Protein AF-A0A536I0G8-F1 (afdb_monomer_lite)

pLDDT: mean 76.39, std 11.08, range [59.88, 96.06]

Sequence (85 aa):
MTIFMIYPAVATVIRSLFNRTGETFVGLDNYLQIFSDGRTFHAIQNNIIWVLIFPAAVTALGVLFAVLLERVPYRLVIRTILFMP

Secondary structure (DSSP, 8-state):
-HHHHHHHHHHHHHHHTB-TTSSSB-TTHHHHHHHH-HHHHHHHHHHHHHHHHHHHHHHHHHHHHHHHGGG-TTHHHHHHHHH--

Structure (mmCIF, N/CA/C/O backbone):
data_AF-A0A536I0G8-F1
#
_entry.id   AF-A0A536I0G8-F1
#
loop_
_atom_site.group_PDB
_atom_site.id
_atom_site.type_symbol
_atom_site.label_atom_id
_atom_site.label_alt_id
_atom_site.label_comp_id
_atom_site.label_asym_id
_atom_site.label_entity_id
_atom_site.label_seq_id
_atom_site.pdbx_PDB_ins_code
_atom_site.Cartn_x
_atom_site.Cartn_y
_atom_site.Cartn_z
_atom_site.occupancy
_atom_site.B_iso_or_equiv
_atom_site.auth_seq_id
_atom_site.auth_comp_id
_atom_site.auth_asym_id
_atom_site.auth_atom_id
_atom_site.pdbx_PDB_model_num
ATOM 1 N N . MET A 1 1 ? 10.041 21.350 -9.495 1.00 59.97 1 MET A N 1
ATOM 2 C CA . MET A 1 1 ? 9.832 20.095 -8.737 1.00 59.97 1 MET A CA 1
ATOM 3 C C . MET A 1 1 ? 9.133 19.021 -9.563 1.00 59.97 1 MET A C 1
ATOM 5 O O . MET A 1 1 ? 9.654 17.921 -9.635 1.00 59.97 1 MET A O 1
ATOM 9 N N . THR A 1 2 ? 8.048 19.326 -10.280 1.00 71.75 2 THR A N 1
ATOM 10 C CA . THR A 1 2 ? 7.304 18.340 -11.095 1.00 71.75 2 THR A CA 1
ATOM 11 C C . THR A 1 2 ? 8.135 17.683 -12.212 1.00 71.75 2 THR A C 1
ATOM 13 O O . THR A 1 2 ? 7.995 16.492 -12.470 1.00 71.75 2 THR A O 1
ATOM 16 N N . ILE A 1 3 ? 9.075 18.417 -12.821 1.00 71.56 3 ILE A N 1
ATOM 17 C CA . ILE A 1 3 ? 9.957 17.914 -13.897 1.00 71.56 3 ILE A CA 1
ATOM 18 C C . ILE A 1 3 ? 10.839 16.741 -13.437 1.00 71.56 3 ILE A C 1
ATOM 20 O O . ILE A 1 3 ? 11.005 15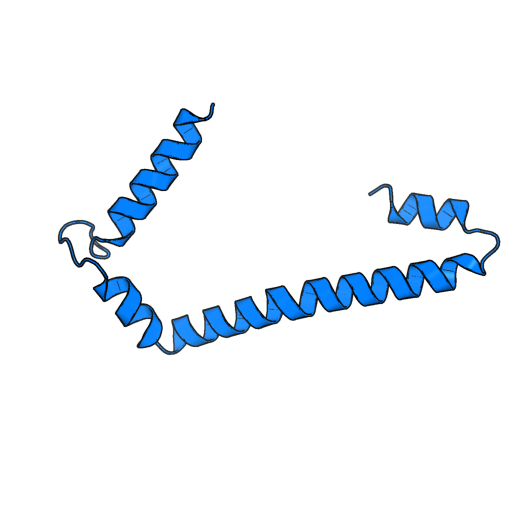.773 -14.176 1.00 71.56 3 ILE A O 1
ATOM 24 N N . PHE A 1 4 ? 11.346 16.783 -12.202 1.00 73.25 4 PHE A N 1
ATOM 25 C CA . PHE A 1 4 ? 12.204 15.728 -11.646 1.00 73.25 4 PHE A CA 1
ATOM 26 C C . PHE A 1 4 ? 11.453 14.426 -11.350 1.00 73.25 4 PHE A C 1
ATOM 28 O O . PHE A 1 4 ? 12.081 13.386 -11.200 1.00 73.25 4 PHE A O 1
ATOM 35 N N . MET A 1 5 ? 10.122 14.475 -11.286 1.00 72.44 5 MET A N 1
ATOM 36 C CA . MET A 1 5 ? 9.267 13.317 -11.027 1.00 72.44 5 MET A CA 1
ATOM 37 C C . MET A 1 5 ? 8.703 12.739 -12.332 1.00 72.44 5 MET A C 1
ATOM 39 O O . MET A 1 5 ? 8.648 11.524 -12.507 1.00 72.44 5 MET A O 1
ATOM 43 N N . ILE A 1 6 ? 8.352 13.611 -13.284 1.00 78.19 6 ILE A N 1
ATOM 44 C CA . ILE A 1 6 ? 7.829 13.211 -14.597 1.00 78.19 6 ILE A CA 1
ATOM 45 C C . ILE A 1 6 ? 8.923 12.559 -15.452 1.00 78.19 6 ILE A C 1
ATOM 47 O O . ILE A 1 6 ? 8.663 11.549 -16.100 1.00 78.19 6 ILE A O 1
ATOM 51 N N . TYR A 1 7 ? 10.150 13.092 -15.436 1.00 79.62 7 TYR A N 1
ATOM 52 C CA . TYR A 1 7 ? 11.254 12.557 -16.238 1.00 79.62 7 TYR A CA 1
ATOM 53 C C . TYR A 1 7 ? 11.556 11.070 -15.962 1.00 79.62 7 TYR A C 1
ATOM 55 O O . TYR A 1 7 ? 11.527 10.284 -16.913 1.00 79.62 7 TYR A O 1
ATOM 63 N N . PRO A 1 8 ? 11.784 10.629 -14.706 1.00 79.31 8 PRO A N 1
ATOM 64 C CA . PRO A 1 8 ? 12.016 9.216 -14.435 1.00 79.31 8 PRO A CA 1
ATOM 65 C C . PRO A 1 8 ? 10.779 8.368 -14.737 1.00 79.31 8 PRO A C 1
ATOM 67 O O . PRO A 1 8 ? 10.936 7.271 -15.257 1.00 79.31 8 PRO A O 1
ATOM 70 N N . ALA A 1 9 ? 9.559 8.862 -14.504 1.00 75.69 9 ALA A N 1
ATOM 71 C CA . ALA A 1 9 ? 8.340 8.117 -14.825 1.00 75.69 9 ALA A CA 1
ATOM 72 C C . ALA A 1 9 ? 8.240 7.802 -16.329 1.00 75.69 9 ALA A C 1
ATOM 74 O O . ALA A 1 9 ? 8.081 6.643 -16.710 1.00 75.69 9 ALA A O 1
ATOM 75 N N . VAL A 1 10 ? 8.431 8.809 -17.187 1.00 77.25 10 VAL A N 1
ATOM 76 C CA . VAL A 1 10 ? 8.425 8.637 -18.650 1.00 77.25 10 VAL A CA 1
ATOM 77 C C . VAL A 1 10 ? 9.588 7.750 -19.100 1.00 77.25 10 VAL A C 1
ATOM 79 O O . VAL A 1 10 ? 9.393 6.845 -19.909 1.00 77.25 10 VAL A O 1
ATOM 82 N N . ALA A 1 11 ? 10.783 7.938 -18.535 1.00 74.06 11 ALA A N 1
ATOM 83 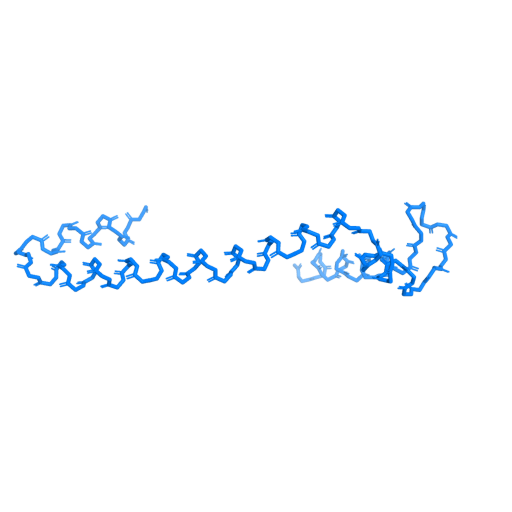C CA . ALA A 1 11 ? 11.937 7.095 -18.842 1.00 74.06 11 ALA A CA 1
ATOM 84 C C . ALA A 1 11 ? 11.719 5.622 -18.449 1.00 74.06 11 ALA A C 1
ATOM 86 O O . ALA A 1 11 ? 12.178 4.729 -19.158 1.00 74.06 11 ALA A O 1
ATOM 87 N N . THR A 1 12 ? 10.996 5.355 -17.356 1.00 76.38 12 THR A N 1
ATOM 88 C CA . THR A 1 12 ? 10.673 3.990 -16.907 1.00 76.38 12 THR A CA 1
ATOM 89 C C . THR A 1 12 ? 9.672 3.324 -17.850 1.00 76.38 12 THR A C 1
ATOM 91 O O . THR A 1 12 ? 9.852 2.160 -18.197 1.00 76.38 12 THR A O 1
ATOM 94 N N . VAL A 1 13 ? 8.669 4.074 -18.324 1.00 75.62 13 VAL A N 1
ATOM 95 C CA . VAL A 1 13 ? 7.688 3.598 -19.316 1.00 75.62 13 VAL A CA 1
ATOM 96 C C . VAL A 1 13 ? 8.350 3.307 -20.660 1.00 75.62 13 VAL A C 1
ATOM 98 O O . VAL A 1 13 ? 8.063 2.292 -21.280 1.00 75.62 13 VAL A O 1
ATOM 101 N N . ILE A 1 14 ? 9.268 4.163 -21.116 1.00 73.88 14 ILE A N 1
ATOM 102 C CA . ILE A 1 14 ? 10.005 3.895 -22.355 1.00 73.88 14 ILE A CA 1
ATOM 103 C C . ILE A 1 14 ? 10.887 2.659 -22.167 1.00 73.88 14 ILE A C 1
ATOM 105 O O . ILE A 1 14 ? 10.843 1.765 -23.00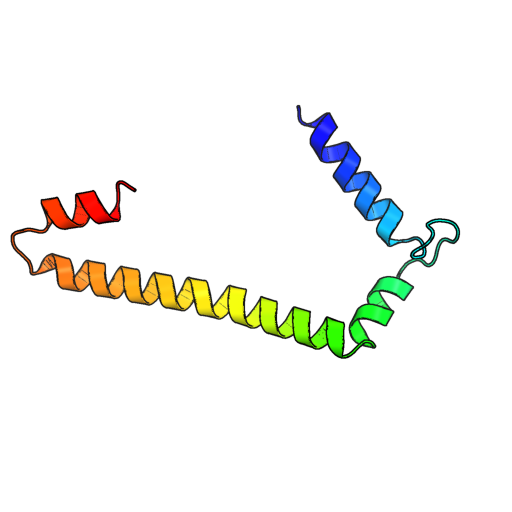2 1.00 73.88 14 ILE A O 1
ATOM 109 N N . ARG A 1 15 ? 11.634 2.557 -21.057 1.00 65.94 15 ARG A N 1
ATOM 110 C CA . ARG A 1 15 ? 12.501 1.400 -20.773 1.00 65.94 15 ARG A CA 1
ATOM 111 C C . ARG A 1 15 ? 11.745 0.077 -20.639 1.00 65.94 15 ARG A C 1
ATOM 113 O O . ARG A 1 15 ? 12.325 -0.944 -20.986 1.00 65.94 15 ARG A O 1
ATOM 120 N N . SER A 1 16 ? 10.490 0.061 -20.180 1.00 67.44 16 SER A N 1
ATOM 121 C CA . SER A 1 16 ? 9.719 -1.188 -20.057 1.00 67.44 16 SER A CA 1
ATOM 122 C C . SER A 1 16 ? 9.380 -1.834 -21.408 1.00 67.44 16 SER A C 1
ATOM 124 O O . SER A 1 16 ? 9.097 -3.032 -21.458 1.00 67.44 16 SER A O 1
ATOM 126 N N . LEU A 1 17 ? 9.466 -1.069 -22.502 1.00 69.50 17 LEU A N 1
ATOM 127 C CA . LEU A 1 17 ? 9.291 -1.549 -23.877 1.00 69.50 17 LEU A CA 1
ATOM 128 C C . LEU A 1 17 ? 10.581 -2.127 -24.486 1.00 69.50 17 LEU A C 1
ATOM 130 O O . LEU A 1 17 ? 10.557 -2.649 -25.601 1.00 69.50 17 LEU A O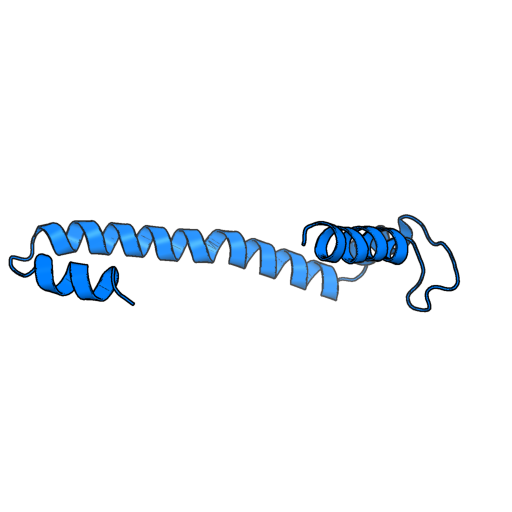 1
ATOM 134 N N . PHE A 1 18 ? 11.711 -2.031 -23.780 1.00 69.44 18 PHE A N 1
ATOM 135 C CA . PHE A 1 18 ? 12.996 -2.591 -24.196 1.00 69.44 18 PHE A CA 1
ATOM 136 C C . PHE A 1 18 ? 13.352 -3.834 -23.366 1.00 69.44 18 PHE A C 1
ATOM 138 O O . PHE A 1 18 ? 12.798 -4.098 -22.300 1.00 69.44 18 PHE A O 1
ATOM 145 N N . ASN A 1 19 ? 14.271 -4.637 -23.890 1.00 62.59 19 ASN A N 1
ATOM 146 C CA . ASN A 1 19 ? 14.807 -5.850 -23.264 1.00 62.59 19 ASN A CA 1
ATOM 147 C C . ASN A 1 19 ? 15.551 -5.507 -21.947 1.00 62.59 19 ASN A C 1
ATOM 149 O O . ASN A 1 19 ? 15.946 -4.362 -21.741 1.00 62.59 19 ASN A O 1
ATOM 153 N N . ARG A 1 20 ? 15.778 -6.487 -21.054 1.00 63.12 20 ARG A N 1
ATOM 154 C CA . ARG A 1 20 ? 16.641 -6.377 -19.851 1.00 63.12 20 ARG A CA 1
ATOM 155 C C . ARG A 1 20 ? 17.977 -5.631 -20.051 1.00 63.12 20 ARG A C 1
ATOM 157 O O . ARG A 1 20 ? 18.431 -5.014 -19.092 1.00 63.12 20 ARG A O 1
ATOM 164 N N . THR A 1 21 ? 18.610 -5.683 -21.227 1.00 65.44 21 THR A N 1
ATOM 165 C CA . THR A 1 21 ? 19.842 -4.933 -21.560 1.00 65.44 21 THR A CA 1
ATOM 166 C C . THR A 1 21 ? 19.582 -3.531 -22.123 1.00 65.44 21 THR A C 1
ATOM 168 O O . THR A 1 21 ? 20.501 -2.724 -22.195 1.00 65.44 21 THR A O 1
ATOM 171 N N . GLY A 1 22 ? 18.340 -3.199 -22.484 1.00 60.47 22 GLY A N 1
ATOM 172 C CA . GLY A 1 22 ? 17.943 -1.904 -23.047 1.00 60.47 22 GLY A CA 1
ATOM 173 C C . GLY A 1 22 ? 18.277 -1.720 -24.530 1.00 60.47 22 GLY A C 1
ATOM 174 O O . GLY A 1 22 ? 18.001 -0.663 -25.085 1.00 60.47 22 GLY A O 1
ATOM 175 N N . GLU A 1 23 ? 18.856 -2.732 -25.178 1.00 63.25 23 GLU A N 1
ATOM 176 C CA . GLU A 1 23 ? 19.427 -2.616 -26.529 1.00 63.25 23 GLU A CA 1
ATOM 177 C C . GLU A 1 23 ? 18.422 -2.917 -27.649 1.00 63.25 23 GLU A C 1
ATOM 179 O O . GLU A 1 23 ? 18.603 -2.486 -28.783 1.00 63.25 23 GLU A O 1
ATOM 184 N N . THR A 1 24 ? 17.348 -3.650 -27.347 1.00 62.12 24 THR A N 1
ATOM 185 C CA . THR A 1 24 ? 16.341 -4.078 -28.331 1.00 62.12 24 THR A CA 1
ATOM 186 C C . THR A 1 24 ? 14.939 -3.713 -27.865 1.00 62.12 24 THR A C 1
ATOM 188 O O . THR A 1 24 ? 14.578 -3.954 -26.712 1.00 62.12 24 THR A O 1
ATOM 191 N N . PHE A 1 25 ? 14.157 -3.098 -28.757 1.00 68.81 25 PHE A N 1
ATOM 192 C CA . PHE A 1 25 ? 12.748 -2.784 -28.526 1.00 68.81 25 PHE A CA 1
ATOM 193 C C . PHE A 1 25 ? 11.927 -4.070 -28.677 1.00 68.81 25 PHE A C 1
ATOM 195 O O . PHE A 1 25 ? 11.846 -4.625 -29.769 1.00 68.81 25 PHE A O 1
ATOM 202 N N . VAL A 1 26 ? 11.350 -4.549 -27.576 1.00 66.25 26 VAL A N 1
ATOM 203 C CA . VAL A 1 26 ? 10.548 -5.790 -27.498 1.00 66.25 26 VAL A CA 1
ATOM 204 C C . VAL A 1 26 ? 9.050 -5.505 -27.340 1.00 66.25 26 VAL A C 1
ATOM 206 O O . VAL A 1 26 ? 8.235 -6.422 -27.336 1.00 66.25 26 VAL A O 1
ATOM 209 N N . GLY A 1 27 ? 8.650 -4.234 -27.233 1.00 70.31 27 GLY A N 1
ATOM 210 C CA . GLY A 1 27 ? 7.244 -3.846 -27.156 1.00 70.31 27 GLY A CA 1
ATOM 211 C C . GLY A 1 27 ? 6.541 -4.442 -25.931 1.00 70.31 27 GLY A C 1
ATOM 212 O O . GLY A 1 27 ? 6.953 -4.201 -24.798 1.00 70.31 27 GLY A O 1
ATOM 213 N N . LEU A 1 28 ? 5.461 -5.202 -26.157 1.00 66.00 28 LEU A N 1
ATOM 214 C CA . LEU A 1 28 ? 4.638 -5.807 -25.099 1.00 66.00 28 LEU A CA 1
ATOM 215 C C . LEU A 1 28 ? 5.054 -7.238 -24.712 1.00 66.00 28 LEU A C 1
ATOM 217 O O . LEU A 1 28 ? 4.441 -7.814 -23.813 1.00 66.00 28 LEU A O 1
ATOM 221 N N . ASP A 1 29 ? 6.099 -7.805 -25.320 1.00 66.12 29 ASP A N 1
ATOM 222 C CA . ASP A 1 29 ? 6.538 -9.176 -25.011 1.00 66.12 29 ASP A CA 1
ATOM 223 C C . ASP A 1 29 ? 6.959 -9.347 -23.546 1.00 66.12 29 ASP A C 1
ATOM 225 O O . ASP A 1 29 ? 6.694 -10.384 -22.941 1.00 66.12 29 ASP A O 1
ATOM 229 N N . ASN A 1 30 ? 7.520 -8.303 -22.926 1.00 69.81 30 ASN A N 1
ATOM 230 C CA . ASN A 1 30 ? 7.812 -8.295 -21.489 1.00 69.81 30 ASN A CA 1
ATOM 231 C C . ASN A 1 30 ? 6.539 -8.468 -20.640 1.00 69.81 30 ASN A C 1
ATOM 233 O O . ASN A 1 30 ? 6.563 -9.135 -19.608 1.00 69.81 30 ASN A O 1
ATOM 237 N N . TYR A 1 31 ? 5.415 -7.892 -21.074 1.00 64.25 31 TYR A N 1
ATOM 238 C CA . TYR A 1 31 ? 4.137 -8.019 -20.375 1.00 64.25 31 TYR A CA 1
ATOM 239 C C . TYR A 1 31 ? 3.536 -9.410 -20.572 1.00 64.25 31 TYR A C 1
ATOM 241 O O . TYR A 1 31 ? 3.006 -9.972 -19.620 1.00 64.25 31 TYR A O 1
ATOM 249 N N . LEU A 1 32 ? 3.672 -10.004 -21.762 1.00 64.75 32 LEU A N 1
ATOM 250 C CA . LEU A 1 32 ? 3.258 -11.389 -22.013 1.00 64.75 32 LEU A CA 1
ATOM 251 C C . LEU A 1 32 ? 4.105 -12.393 -21.214 1.00 64.75 32 LEU A C 1
ATOM 253 O O . LEU A 1 32 ? 3.557 -13.348 -20.661 1.00 64.75 32 LEU A O 1
ATOM 257 N N . GLN A 1 33 ? 5.410 -12.143 -21.058 1.00 65.31 33 GLN A N 1
ATOM 258 C CA . GLN A 1 33 ? 6.282 -12.981 -20.231 1.00 65.31 33 GLN A CA 1
ATOM 259 C C . GLN A 1 33 ? 5.873 -12.996 -18.756 1.00 65.31 33 GLN A C 1
ATOM 261 O O . GLN A 1 33 ? 5.910 -14.059 -18.137 1.00 65.31 33 GLN A O 1
ATOM 266 N N . ILE A 1 34 ? 5.409 -11.866 -18.209 1.00 64.25 34 ILE A N 1
ATOM 267 C CA . ILE A 1 34 ? 4.898 -11.774 -16.829 1.00 64.25 34 ILE A CA 1
ATOM 268 C C . ILE A 1 34 ? 3.726 -12.742 -16.588 1.00 64.25 34 ILE A C 1
ATOM 270 O O . ILE A 1 34 ? 3.603 -13.281 -15.488 1.00 64.25 34 ILE A O 1
ATOM 274 N N . PHE A 1 35 ? 2.896 -12.998 -17.605 1.00 64.81 35 PHE A N 1
ATOM 275 C CA . PHE A 1 35 ? 1.797 -13.966 -17.515 1.00 64.81 35 PHE A CA 1
ATOM 276 C C . PHE A 1 35 ? 2.250 -15.422 -17.701 1.00 64.81 35 PHE A C 1
ATOM 278 O O . PHE A 1 35 ? 1.562 -16.329 -17.238 1.00 64.81 35 PHE A O 1
ATOM 285 N N . SER A 1 36 ? 3.394 -15.659 -18.351 1.00 66.62 36 SER A N 1
ATOM 286 C CA . SER A 1 36 ? 3.959 -17.005 -18.548 1.00 66.62 36 SER A CA 1
ATOM 287 C C . SER A 1 36 ? 4.875 -17.471 -17.409 1.00 66.62 36 SER A C 1
ATOM 289 O O . SER A 1 36 ? 5.025 -18.672 -17.189 1.00 66.62 36 SER A O 1
ATOM 291 N N . ASP A 1 37 ? 5.482 -16.538 -16.671 1.00 71.06 37 ASP A N 1
ATOM 292 C CA . ASP A 1 37 ? 6.395 -16.849 -15.576 1.00 71.06 37 ASP A CA 1
ATOM 293 C C . ASP A 1 37 ? 5.615 -17.040 -14.267 1.00 71.06 37 ASP A C 1
ATOM 295 O O . ASP A 1 37 ? 5.210 -16.081 -13.597 1.00 71.06 37 ASP A O 1
ATOM 299 N N . GLY A 1 38 ? 5.399 -18.304 -13.890 1.00 70.12 38 GLY A N 1
ATOM 300 C CA . GLY A 1 38 ? 4.605 -18.682 -12.717 1.00 70.12 38 GLY A CA 1
ATOM 301 C C . GLY A 1 38 ? 5.071 -18.020 -11.415 1.00 70.12 38 GLY A C 1
ATOM 302 O O . GLY A 1 38 ? 4.250 -17.718 -10.549 1.00 70.12 38 GLY A O 1
ATOM 303 N N . ARG A 1 39 ? 6.366 -17.699 -11.280 1.00 73.94 39 ARG A N 1
ATOM 304 C CA . ARG A 1 39 ? 6.888 -16.995 -10.097 1.00 73.94 39 ARG A CA 1
ATOM 305 C C . ARG A 1 39 ? 6.371 -15.559 -10.012 1.00 73.94 39 ARG A C 1
ATOM 307 O O . ARG A 1 39 ? 5.986 -15.106 -8.932 1.00 73.94 39 ARG A O 1
ATOM 314 N N . THR A 1 40 ? 6.357 -14.854 -11.138 1.00 72.81 40 THR A N 1
ATOM 315 C CA . THR A 1 40 ? 5.880 -13.469 -11.211 1.00 72.81 40 THR A CA 1
ATOM 316 C C . THR A 1 40 ? 4.365 -13.418 -11.031 1.00 72.81 40 THR A C 1
ATOM 318 O O . THR A 1 40 ? 3.862 -12.588 -10.274 1.00 72.81 40 THR A O 1
ATOM 321 N N . PHE A 1 41 ? 3.639 -14.373 -11.617 1.00 77.25 41 PHE A N 1
ATOM 322 C CA . PHE A 1 41 ? 2.193 -14.494 -11.441 1.00 77.25 41 PHE A CA 1
ATOM 323 C C . PHE A 1 41 ? 1.791 -14.732 -9.975 1.00 77.25 41 PHE A C 1
ATOM 325 O O . PHE A 1 41 ? 0.935 -14.018 -9.448 1.00 77.25 41 PHE A O 1
ATOM 332 N N . HIS A 1 42 ? 2.458 -15.656 -9.273 1.00 81.56 42 HIS A N 1
ATOM 333 C CA . HIS A 1 42 ? 2.205 -15.884 -7.845 1.00 81.56 42 HIS A CA 1
ATOM 334 C C . HIS A 1 42 ? 2.520 -14.654 -6.983 1.00 81.56 42 HIS A C 1
ATOM 336 O O . HIS A 1 42 ? 1.771 -14.348 -6.054 1.00 81.56 42 HIS A O 1
ATOM 342 N N . ALA A 1 43 ? 3.585 -13.909 -7.298 1.00 82.62 43 ALA A N 1
ATOM 343 C CA . ALA A 1 43 ? 3.908 -12.671 -6.591 1.00 82.62 43 ALA A CA 1
ATOM 344 C C . ALA A 1 43 ? 2.832 -11.589 -6.792 1.00 82.62 43 ALA A C 1
ATOM 346 O O . ALA A 1 43 ? 2.481 -10.893 -5.837 1.00 82.62 43 ALA A O 1
ATOM 347 N N . ILE A 1 44 ? 2.276 -11.462 -8.003 1.00 85.25 44 ILE A N 1
ATOM 348 C CA . ILE A 1 44 ? 1.177 -10.530 -8.295 1.00 85.25 44 ILE A CA 1
ATOM 349 C C . ILE A 1 44 ? -0.085 -10.935 -7.531 1.00 85.25 44 ILE A C 1
ATOM 351 O O . ILE A 1 44 ? -0.665 -10.100 -6.841 1.00 85.25 44 ILE A O 1
ATOM 355 N N . GLN A 1 45 ? -0.483 -12.210 -7.591 1.00 86.19 45 GLN A N 1
ATOM 356 C CA . GLN A 1 45 ? -1.653 -12.705 -6.861 1.00 86.19 45 GLN A CA 1
ATOM 357 C C . GLN A 1 45 ? -1.525 -12.468 -5.356 1.00 86.19 45 GLN A C 1
ATOM 359 O O . GLN A 1 45 ? -2.451 -11.952 -4.735 1.00 86.19 45 GLN A O 1
ATOM 364 N N . ASN A 1 46 ? -0.365 -12.785 -4.776 1.00 91.88 46 ASN A N 1
ATOM 365 C CA . ASN A 1 46 ? -0.120 -12.547 -3.361 1.00 91.88 46 ASN A CA 1
ATOM 366 C C . ASN A 1 46 ? -0.217 -11.052 -3.021 1.00 91.88 46 ASN A C 1
ATOM 368 O O . ASN A 1 46 ? -0.881 -10.695 -2.054 1.00 91.88 46 ASN A O 1
ATOM 372 N N . ASN A 1 47 ? 0.367 -10.163 -3.832 1.00 91.44 47 ASN A N 1
ATOM 373 C CA . ASN A 1 47 ? 0.235 -8.719 -3.615 1.00 91.44 47 ASN A CA 1
ATOM 374 C C . ASN A 1 47 ? -1.220 -8.242 -3.695 1.00 91.44 47 ASN A C 1
ATOM 376 O O . ASN A 1 47 ? -1.636 -7.447 -2.860 1.00 91.44 47 ASN A O 1
ATOM 380 N N . ILE A 1 48 ? -2.012 -8.744 -4.646 1.00 93.19 48 ILE A N 1
ATOM 381 C CA . ILE A 1 48 ? -3.439 -8.405 -4.755 1.00 93.19 48 ILE A CA 1
ATOM 382 C C . ILE A 1 48 ? -4.198 -8.855 -3.503 1.00 93.19 48 ILE A C 1
ATOM 384 O O . ILE A 1 48 ? -4.969 -8.079 -2.940 1.00 93.19 48 ILE A O 1
ATOM 388 N N . ILE A 1 49 ? -3.950 -10.081 -3.033 1.00 93.44 49 ILE A N 1
ATOM 389 C CA . ILE A 1 49 ? -4.545 -10.604 -1.799 1.00 93.44 49 ILE A CA 1
ATOM 390 C C . ILE A 1 49 ? -4.182 -9.699 -0.619 1.00 93.44 49 ILE A C 1
ATOM 392 O O . ILE A 1 49 ? -5.065 -9.292 0.131 1.00 93.44 49 ILE A O 1
ATOM 396 N N . TRP A 1 50 ? -2.910 -9.326 -0.478 1.00 95.25 50 TRP A N 1
ATOM 397 C CA . TRP A 1 50 ? -2.456 -8.433 0.587 1.00 95.25 50 TRP A CA 1
ATOM 398 C C . TRP A 1 50 ? -3.104 -7.047 0.515 1.00 95.25 50 TRP A C 1
ATOM 400 O O . TRP A 1 50 ? -3.596 -6.558 1.529 1.00 95.25 50 TRP A O 1
ATOM 410 N N . VAL A 1 51 ? -3.166 -6.436 -0.670 1.00 94.69 51 VAL A N 1
ATOM 411 C CA . VAL A 1 51 ? -3.774 -5.112 -0.887 1.00 94.69 51 VAL A CA 1
ATOM 412 C C . VAL A 1 51 ? -5.270 -5.103 -0.574 1.00 94.69 51 VAL A C 1
ATOM 414 O O . VAL A 1 51 ? -5.791 -4.074 -0.159 1.00 94.69 51 VAL A O 1
ATOM 417 N N . LEU A 1 52 ? -5.973 -6.223 -0.739 1.00 94.62 52 LEU A N 1
ATOM 418 C CA . LEU A 1 52 ? -7.400 -6.309 -0.428 1.00 94.62 52 LEU A CA 1
ATOM 419 C C . LEU A 1 52 ? -7.653 -6.696 1.032 1.00 94.62 52 LEU A C 1
ATOM 421 O O . LEU A 1 52 ? -8.434 -6.042 1.722 1.00 94.62 52 LEU A O 1
ATOM 425 N N . ILE A 1 53 ? -6.992 -7.749 1.516 1.00 95.38 53 ILE A N 1
ATOM 426 C CA . ILE A 1 53 ? -7.260 -8.323 2.837 1.00 95.38 53 ILE A CA 1
ATOM 427 C C . ILE A 1 53 ? -6.711 -7.432 3.944 1.00 95.38 53 ILE A C 1
ATOM 429 O O . ILE A 1 53 ? -7.400 -7.219 4.940 1.00 95.38 53 ILE A O 1
ATOM 433 N N . PHE A 1 54 ? -5.495 -6.903 3.797 1.00 95.31 54 PHE A N 1
ATOM 434 C CA . PHE A 1 54 ? -4.850 -6.173 4.885 1.00 95.31 54 PHE A CA 1
ATOM 435 C C . PHE A 1 54 ? -5.591 -4.872 5.234 1.00 95.31 54 PHE A C 1
ATOM 437 O O . PHE A 1 54 ? -5.954 -4.711 6.402 1.00 95.31 54 PHE A O 1
ATOM 444 N N . PRO A 1 55 ? -5.920 -3.977 4.278 1.00 95.50 55 PRO A N 1
ATOM 445 C CA . PRO A 1 55 ? -6.701 -2.782 4.588 1.00 95.50 55 PRO A CA 1
ATOM 446 C C . PRO A 1 55 ? -8.090 -3.128 5.121 1.00 95.50 55 PRO A C 1
ATOM 448 O O . PRO A 1 55 ? -8.505 -2.552 6.119 1.00 95.50 55 PRO A O 1
ATOM 451 N N . ALA A 1 56 ? -8.781 -4.110 4.529 1.00 95.75 56 ALA A N 1
ATOM 452 C CA . ALA A 1 56 ? -10.103 -4.521 4.996 1.00 95.75 56 ALA A CA 1
ATOM 453 C C . ALA A 1 56 ? -10.071 -5.026 6.447 1.00 95.75 56 ALA A C 1
ATOM 455 O O . ALA A 1 56 ? -10.910 -4.628 7.255 1.00 95.75 56 ALA A O 1
ATOM 456 N N . ALA A 1 57 ? -9.082 -5.852 6.800 1.00 96.06 57 ALA A N 1
ATOM 457 C CA . ALA A 1 57 ? -8.901 -6.358 8.155 1.00 96.06 57 ALA A CA 1
ATOM 458 C C . ALA A 1 57 ? -8.588 -5.228 9.146 1.00 96.06 57 ALA A C 1
ATOM 460 O O . ALA A 1 57 ? -9.226 -5.138 10.194 1.00 96.06 57 ALA A O 1
ATOM 461 N N . VAL A 1 58 ? -7.654 -4.332 8.809 1.00 95.12 58 VAL A N 1
ATOM 462 C CA . VAL A 1 58 ? -7.290 -3.194 9.668 1.00 95.12 58 VAL A CA 1
ATOM 463 C C . VAL A 1 58 ? -8.471 -2.237 9.846 1.00 95.12 58 VAL A C 1
ATOM 465 O O . VAL A 1 58 ? -8.738 -1.805 10.965 1.00 95.12 58 VAL A O 1
ATOM 468 N N . THR A 1 59 ? -9.227 -1.942 8.786 1.00 95.06 59 THR A N 1
ATOM 469 C CA . THR A 1 59 ? -10.434 -1.109 8.868 1.00 95.06 59 THR A CA 1
ATOM 470 C C . THR A 1 59 ? -11.514 -1.770 9.720 1.00 95.06 59 THR A C 1
ATOM 472 O O . THR A 1 59 ? -12.078 -1.108 10.590 1.00 95.06 59 THR A O 1
ATOM 475 N N . ALA A 1 60 ? -11.783 -3.064 9.528 1.00 94.75 60 ALA A N 1
ATOM 476 C CA . ALA A 1 60 ? -12.768 -3.792 10.327 1.00 94.75 60 ALA A CA 1
ATOM 477 C C . ALA A 1 60 ? -12.402 -3.783 11.818 1.00 94.75 60 ALA A C 1
ATOM 479 O O . ALA A 1 60 ? -13.248 -3.485 12.663 1.00 94.75 60 ALA A O 1
ATOM 480 N N . LEU A 1 61 ? -11.130 -4.035 12.140 1.00 92.56 61 LEU A N 1
ATOM 481 C CA . LEU A 1 61 ? -10.620 -3.943 13.506 1.00 92.56 61 LEU A CA 1
ATOM 482 C C . LEU A 1 61 ? -10.728 -2.516 14.053 1.00 92.56 61 LEU A C 1
ATOM 484 O O . LEU A 1 61 ? -11.203 -2.331 15.171 1.00 92.56 61 LEU A O 1
ATOM 488 N N . GLY A 1 62 ? -10.354 -1.502 13.271 1.00 89.88 62 GLY A N 1
ATOM 489 C CA . GLY A 1 62 ? -10.459 -0.097 13.667 1.00 89.88 62 GLY A CA 1
ATOM 490 C C . GLY A 1 62 ? -11.890 0.313 14.018 1.00 89.88 62 GLY A C 1
ATOM 491 O O . GLY A 1 62 ? -12.114 0.952 15.045 1.00 89.88 62 GLY A O 1
ATOM 492 N N . VAL A 1 63 ? -12.872 -0.115 13.220 1.00 90.44 63 VAL A N 1
ATOM 493 C CA . VAL A 1 63 ? -14.300 0.121 13.492 1.00 90.44 63 VAL A CA 1
ATOM 494 C C . VAL A 1 63 ? -14.760 -0.640 14.736 1.00 90.44 63 VAL A C 1
ATOM 496 O O . VAL A 1 63 ? -15.441 -0.064 15.584 1.00 90.44 63 VAL A O 1
ATOM 499 N N . LEU A 1 64 ? -14.360 -1.905 14.891 1.00 90.06 64 LEU A N 1
ATOM 500 C CA . LEU A 1 64 ? -14.691 -2.703 16.073 1.00 90.06 64 LEU A CA 1
ATOM 501 C C . LEU A 1 64 ? -14.188 -2.030 17.357 1.00 90.06 64 LEU A C 1
ATOM 503 O O . LEU A 1 64 ? -14.953 -1.848 18.305 1.00 90.06 64 LEU A O 1
ATOM 507 N N . PHE A 1 65 ? -12.923 -1.604 17.376 1.00 85.00 65 PHE A N 1
ATOM 508 C CA . PHE A 1 65 ? -12.361 -0.863 18.502 1.00 85.0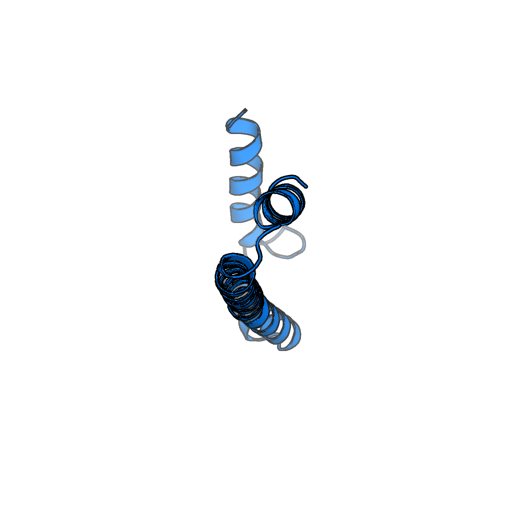0 65 PHE A CA 1
ATOM 509 C C . PHE A 1 65 ? -13.064 0.479 18.712 1.00 85.00 65 PHE A C 1
ATOM 511 O O . PHE A 1 65 ? -13.329 0.837 19.857 1.00 85.00 65 PHE A O 1
ATOM 518 N N . ALA A 1 66 ? -13.424 1.201 17.648 1.00 84.75 66 ALA A N 1
ATOM 519 C CA . ALA A 1 66 ? -14.150 2.464 17.765 1.00 84.75 66 ALA A CA 1
ATOM 520 C C . ALA A 1 66 ? -15.496 2.300 18.495 1.00 84.75 66 ALA A C 1
ATOM 522 O O . ALA A 1 66 ? -15.803 3.108 19.374 1.00 84.75 66 ALA A O 1
ATOM 523 N N . VAL A 1 67 ? -16.251 1.238 18.186 1.00 85.25 67 VAL A N 1
ATOM 524 C CA . VAL A 1 67 ? -17.536 0.913 18.834 1.00 85.25 67 VAL A CA 1
ATOM 525 C C . VAL A 1 67 ? -17.335 0.436 20.275 1.00 85.25 67 VAL A C 1
ATOM 527 O O . VAL A 1 67 ? -18.070 0.842 21.173 1.00 85.25 67 VAL A O 1
ATOM 530 N N . LEU A 1 68 ? -16.326 -0.399 20.540 1.00 82.50 68 LEU A N 1
ATOM 531 C CA . LEU A 1 68 ? -16.031 -0.856 21.904 1.00 82.50 68 LEU A CA 1
ATOM 532 C C . LEU A 1 68 ? -15.620 0.308 22.818 1.00 82.50 68 LEU A C 1
ATOM 534 O O . LEU A 1 68 ? -16.069 0.398 23.961 1.00 82.50 68 LEU A O 1
ATOM 538 N N . LEU A 1 69 ? -14.821 1.238 22.297 1.00 77.38 69 LEU A N 1
ATOM 539 C CA . LEU A 1 69 ? -14.351 2.414 23.026 1.00 77.38 69 LEU A CA 1
ATOM 540 C C . LEU A 1 69 ? -15.445 3.455 23.291 1.00 77.38 69 LEU A C 1
ATOM 542 O O . LEU A 1 69 ? -15.239 4.340 24.120 1.00 77.38 69 LEU A O 1
ATOM 546 N N . GLU A 1 70 ? -16.613 3.364 22.647 1.00 75.38 70 GLU A N 1
ATOM 547 C CA . GLU A 1 70 ? -17.771 4.203 22.992 1.00 75.38 70 GLU A CA 1
ATOM 548 C C . GLU A 1 70 ? -18.337 3.907 24.371 1.00 75.38 70 GLU A C 1
ATOM 550 O O . GLU A 1 70 ? -18.898 4.800 25.001 1.00 75.38 70 GLU A O 1
ATOM 555 N N . ARG A 1 71 ? -18.163 2.679 24.864 1.00 68.31 71 ARG A N 1
ATOM 556 C CA . ARG A 1 71 ? -18.718 2.256 26.153 1.00 68.31 71 ARG A CA 1
ATOM 557 C C . ARG A 1 71 ? -17.773 2.472 27.333 1.00 68.31 71 ARG A C 1
ATOM 559 O O . ARG A 1 71 ? -18.167 2.217 28.468 1.00 68.31 71 ARG A O 1
ATOM 566 N N . VAL A 1 72 ? -16.543 2.932 27.095 1.00 73.69 72 VAL A N 1
ATOM 567 C CA . VAL A 1 72 ? -15.526 3.097 28.142 1.00 73.69 72 VAL A CA 1
ATOM 568 C C . VAL A 1 72 ? -15.447 4.569 28.574 1.00 73.69 72 VAL A C 1
ATOM 570 O O . VAL A 1 72 ? -15.218 5.436 27.730 1.00 73.69 72 VAL A O 1
ATOM 573 N N . PRO A 1 73 ? -15.560 4.888 29.877 1.00 64.75 73 PRO A N 1
ATOM 574 C CA . PRO A 1 73 ? -15.526 6.272 30.367 1.00 64.75 73 PRO A CA 1
ATOM 575 C C . PRO A 1 73 ? -14.175 6.983 30.137 1.00 64.75 73 PRO A C 1
ATOM 577 O O . PRO A 1 73 ? -14.122 8.207 30.100 1.00 64.75 73 PRO A O 1
ATOM 580 N N . TYR A 1 74 ? -13.088 6.239 29.897 1.00 66.06 74 TYR A N 1
ATOM 581 C CA . TYR A 1 74 ? -11.746 6.760 29.581 1.00 66.06 74 TYR A CA 1
ATOM 582 C C . TYR A 1 74 ? -11.499 7.005 28.077 1.00 66.06 74 TYR A C 1
ATOM 584 O O . TYR A 1 74 ? -10.351 7.029 27.624 1.00 66.06 74 TYR A O 1
ATOM 592 N N . ARG A 1 75 ? -12.563 7.204 27.286 1.00 68.44 75 ARG A N 1
ATOM 593 C CA . ARG A 1 75 ? -12.517 7.371 25.820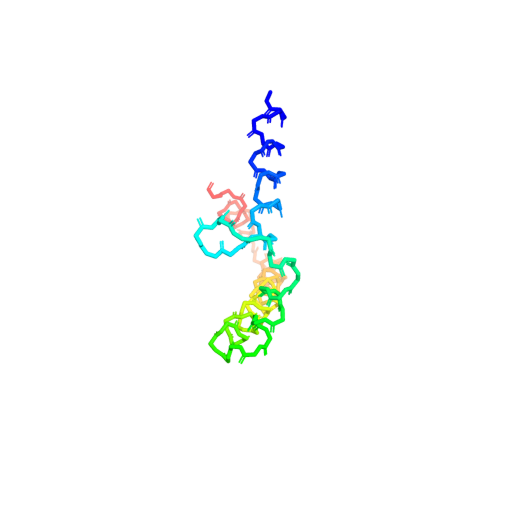 1.00 68.44 75 ARG A CA 1
ATOM 594 C C . ARG A 1 75 ? -11.506 8.416 25.338 1.00 68.44 75 ARG A C 1
ATOM 596 O O . ARG A 1 75 ? -10.908 8.230 24.283 1.00 68.44 75 ARG A O 1
ATOM 603 N N . LEU A 1 76 ? -11.303 9.497 26.094 1.00 67.50 76 LEU A N 1
ATOM 604 C CA . LEU A 1 76 ? -10.409 10.594 25.710 1.00 67.50 76 LEU A CA 1
ATOM 605 C C . LEU A 1 76 ? -8.936 10.151 25.639 1.00 67.50 76 LEU A C 1
ATOM 607 O O . LEU A 1 76 ? -8.262 10.450 24.663 1.00 67.50 76 LEU A O 1
ATOM 611 N N . VAL A 1 77 ? -8.455 9.390 26.629 1.00 72.62 77 VAL A N 1
ATOM 612 C CA . VAL A 1 77 ? -7.042 8.972 26.720 1.00 72.62 77 VAL A CA 1
ATOM 613 C C . VAL A 1 77 ? -6.697 7.967 25.620 1.00 72.62 77 VAL A C 1
ATOM 615 O O . VAL A 1 77 ? -5.675 8.099 24.952 1.00 72.62 77 VAL A O 1
ATOM 618 N N . ILE A 1 78 ? -7.585 7.000 25.377 1.00 68.75 78 ILE A N 1
ATOM 619 C CA . ILE A 1 78 ? -7.371 5.964 24.357 1.00 68.75 78 ILE A CA 1
ATOM 620 C C . ILE A 1 78 ? -7.459 6.559 22.945 1.00 68.75 78 ILE A C 1
ATOM 622 O O . ILE A 1 78 ? -6.672 6.201 22.071 1.00 68.75 78 ILE A O 1
ATOM 626 N N . ARG A 1 79 ? -8.374 7.513 22.721 1.00 67.25 79 ARG A N 1
ATOM 627 C CA . ARG A 1 79 ? -8.482 8.225 21.442 1.00 67.25 79 ARG A CA 1
ATOM 628 C C . ARG A 1 79 ? -7.223 9.042 21.157 1.00 67.25 79 ARG A C 1
ATOM 630 O O . ARG A 1 79 ? -6.756 9.036 20.030 1.00 67.25 79 ARG A O 1
ATOM 637 N N . THR A 1 80 ? -6.626 9.676 22.158 1.00 75.62 80 THR A N 1
ATOM 638 C CA . THR A 1 80 ? -5.370 10.407 21.963 1.00 75.62 80 THR A CA 1
ATOM 639 C C . THR A 1 80 ? -4.218 9.483 21.563 1.00 75.62 80 THR A C 1
ATOM 641 O O . THR A 1 80 ? -3.516 9.798 20.615 1.00 75.62 80 THR A O 1
ATOM 644 N N . ILE A 1 81 ? -4.067 8.320 22.204 1.00 77.06 81 ILE A N 1
ATOM 645 C CA . ILE A 1 81 ? -3.002 7.351 21.873 1.00 77.06 81 ILE A CA 1
ATOM 646 C C . ILE A 1 81 ? -3.192 6.743 20.471 1.00 77.06 81 ILE A C 1
ATOM 648 O O . ILE A 1 81 ? -2.221 6.511 19.763 1.00 77.06 81 ILE A O 1
ATOM 652 N N . LEU A 1 82 ? -4.436 6.485 20.053 1.00 69.81 82 LEU A N 1
ATOM 653 C CA . LEU A 1 82 ? -4.733 5.925 18.727 1.00 69.81 82 LEU A CA 1
ATOM 654 C C . LEU A 1 82 ? -4.620 6.943 17.582 1.00 69.81 82 LEU A C 1
ATOM 656 O O . LEU A 1 82 ? -4.355 6.543 16.452 1.00 69.81 82 LEU A O 1
ATOM 660 N N . PHE A 1 83 ? -4.874 8.230 17.842 1.00 68.19 83 PHE A N 1
ATOM 661 C CA . PHE A 1 83 ? -4.886 9.280 16.812 1.00 68.19 83 PHE A CA 1
ATOM 662 C C . PHE A 1 83 ? -3.625 10.149 16.788 1.00 68.19 83 PHE A C 1
ATOM 664 O O . PHE A 1 83 ? -3.390 10.817 15.783 1.00 68.19 83 PHE A O 1
ATOM 671 N N . MET A 1 84 ? -2.832 10.156 17.860 1.00 68.56 84 MET A N 1
ATOM 672 C CA . MET A 1 84 ? -1.529 10.819 17.906 1.00 68.56 84 MET A CA 1
ATOM 673 C C . MET A 1 84 ? -0.424 9.755 17.968 1.00 68.56 84 MET A C 1
ATOM 675 O O . MET A 1 84 ? -0.040 9.363 19.072 1.00 68.56 84 MET A O 1
ATOM 679 N N . PRO A 1 85 ? 0.040 9.237 16.817 1.00 59.88 85 PRO A N 1
ATOM 680 C CA . PRO A 1 85 ? 1.299 8.506 16.749 1.00 59.88 85 PRO A CA 1
ATOM 681 C C . PRO A 1 85 ? 2.505 9.440 16.926 1.00 59.88 85 PRO A C 1
ATOM 683 O O . PRO A 1 85 ? 2.418 10.622 16.513 1.00 59.88 85 PRO A O 1
#

Foldseek 3Di:
DVCVVVVVVVVVVQQCQADPVSPGRNGCVSVVVCVVPVVSVVVVVVVVCCVPVVVVVVVVVVVVVVVVLVPDPPSVVVCCVVVPD

Radius of gyration: 22.69 Å; chains: 1; bounding box: 39×39×59 Å